Protein AF-A0A961LDQ3-F1 (afdb_monomer)

pLDDT: mean 96.05, std 4.5, range [71.25, 98.94]

Secondary structure (DSSP, 8-state):
-------EEEE-SSSEEEE--GGGGG-HHHHHHHHHTT-SEEE--B--BHHHHHHHHHHHHHHHHHHHT-EEEE-B--SB-TTSPBB----EEE-TTS-EEEE-TTSS--------HHHHHHHHHHS-GGG-----------

Radius of gyration: 16.04 Å; Cα contacts (8 Å, |Δi|>4): 271; chains: 1; bounding box: 53×34×38 Å

Foldseek 3Di:
DDDDDDWDWDADPQFIETEDEAVCLVPLVSLLVVLLVPHQEYEYEHQAFQVCCVPPVLPSQLVSLALSLHKYFYAYDAQADPVRTGGFGFGFIAGSNSDTQDTPGRDDDDDDDDDDSVSSVVSCVVPVNSVPDDDDDDDDDD

Nearest PDB structures (foldseek):
  2w1v-assembly1_B  TM=9.441E-01  e=1.021E-13  Mus musculus
  1f89-assembly1_B  TM=9.448E-01  e=3.756E-13  Saccharomyces cerevisiae
  4hgd-assembly2_C  TM=9.406E-01  e=1.793E-12  Saccharomyces cerevisiae S288C
  1ems-assembly1_A  TM=9.203E-01  e=1.382E-12  Caenorhabditis elegans
  2vhi-assembly1_A  TM=8.777E-01  e=3.352E-08  Drosophila melanogaster

Mean predicted aligned error: 3.35 Å

Solvent-accessible surface area (backbone atoms only — not comparable to full-atom values): 8099 Å² total; per-residue (Å²): 141,81,84,84,92,74,86,48,72,44,82,53,97,89,50,31,34,22,58,49,54,43,74,49,68,77,44,64,68,59,55,47,52,36,31,70,74,58,26,46,33,35,40,37,47,29,74,44,43,32,80,60,27,80,75,37,45,70,59,47,52,26,47,58,6,42,75,44,21,11,32,28,44,26,52,34,40,50,50,70,44,100,82,71,48,46,29,34,19,43,22,35,33,27,36,25,85,38,49,75,70,35,72,44,43,64,52,92,83,86,77,74,75,90,85,62,68,65,53,27,56,51,42,35,67,76,53,49,56,82,79,64,74,73,94,81,83,90,75,83,80,131

Structure (mmCIF, N/CA/C/O backbone):
data_AF-A0A961LDQ3-F1
#
_entry.id   AF-A0A961LDQ3-F1
#
loop_
_atom_site.group_PDB
_atom_site.id
_atom_site.type_symbol
_atom_site.label_atom_id
_atom_site.label_alt_id
_atom_site.label_comp_id
_atom_site.label_asym_id
_atom_site.label_entity_id
_atom_site.label_seq_id
_atom_site.pdbx_PDB_ins_code
_atom_site.Cartn_x
_atom_site.Cartn_y
_atom_site.Cartn_z
_atom_site.occupancy
_atom_site.B_iso_or_equiv
_atom_site.auth_seq_id
_atom_site.auth_comp_id
_atom_site.auth_asym_id
_atom_site.auth_atom_id
_atom_site.pdbx_PDB_model_num
ATOM 1 N N . ILE A 1 1 ? 3.114 -23.581 -9.839 1.00 75.56 1 ILE A N 1
ATOM 2 C CA . ILE A 1 1 ? 2.828 -22.326 -9.099 1.00 75.56 1 ILE A CA 1
ATOM 3 C C . ILE A 1 1 ? 1.440 -22.483 -8.487 1.00 75.56 1 ILE A C 1
ATOM 5 O O . ILE A 1 1 ? 0.564 -22.948 -9.206 1.00 75.56 1 ILE A O 1
ATOM 9 N N . ALA A 1 2 ? 1.258 -22.183 -7.198 1.00 93.50 2 ALA A N 1
ATOM 10 C CA . ALA A 1 2 ? -0.021 -22.302 -6.487 1.00 93.50 2 ALA A CA 1
ATOM 11 C C . ALA A 1 2 ? -0.239 -21.077 -5.574 1.00 93.50 2 ALA A C 1
ATOM 13 O O . ALA A 1 2 ? 0.757 -20.533 -5.089 1.00 93.50 2 ALA A O 1
ATOM 14 N N . PRO A 1 3 ? -1.490 -20.623 -5.361 1.00 95.25 3 PRO A N 1
ATOM 15 C CA . PRO A 1 3 ? -1.788 -19.524 -4.446 1.00 95.25 3 PRO A CA 1
ATOM 16 C C . PRO A 1 3 ? -1.662 -19.961 -2.979 1.00 95.25 3 PRO A C 1
ATOM 18 O O . PRO A 1 3 ? -1.783 -21.145 -2.662 1.00 95.25 3 PRO A O 1
ATOM 21 N N . GLY A 1 4 ? -1.452 -18.991 -2.087 1.00 95.62 4 GLY A N 1
ATOM 22 C CA . GLY A 1 4 ? -1.635 -19.188 -0.648 1.00 95.62 4 GLY A CA 1
ATOM 23 C C . GLY A 1 4 ? -3.115 -19.145 -0.248 1.00 95.62 4 GLY A C 1
ATOM 24 O O . GLY A 1 4 ? -3.966 -18.724 -1.029 1.00 95.62 4 GLY A O 1
ATOM 25 N N . ASP A 1 5 ? -3.414 -19.559 0.982 1.00 96.25 5 ASP A N 1
ATOM 26 C CA . ASP A 1 5 ? -4.773 -19.635 1.539 1.00 96.25 5 ASP A CA 1
ATOM 27 C C . ASP A 1 5 ? -4.960 -18.810 2.827 1.00 96.25 5 ASP A C 1
ATOM 29 O O . ASP A 1 5 ? -6.037 -18.818 3.425 1.00 96.25 5 ASP A O 1
ATOM 33 N N . LYS A 1 6 ? -3.920 -18.092 3.272 1.00 97.12 6 LYS A N 1
ATOM 34 C CA . LYS A 1 6 ? -3.902 -17.359 4.545 1.00 97.12 6 LYS A CA 1
ATOM 35 C C . LYS A 1 6 ? -3.304 -15.969 4.383 1.00 97.12 6 LYS A C 1
ATOM 37 O O . LYS A 1 6 ? -2.187 -15.821 3.895 1.00 97.12 6 LYS A O 1
ATOM 42 N N . ALA A 1 7 ? -4.029 -14.969 4.876 1.00 97.69 7 ALA A N 1
ATOM 43 C CA . ALA A 1 7 ? -3.474 -13.647 5.134 1.00 97.69 7 ALA A CA 1
ATOM 44 C C . ALA A 1 7 ? -2.647 -13.678 6.428 1.00 97.69 7 ALA A C 1
ATOM 46 O O . ALA A 1 7 ? -3.029 -14.342 7.395 1.00 97.69 7 ALA A O 1
ATOM 47 N N . VAL A 1 8 ? -1.530 -12.950 6.453 1.00 98.00 8 VAL A N 1
ATOM 48 C CA . VAL A 1 8 ? -0.612 -12.914 7.598 1.00 98.00 8 VAL A CA 1
ATOM 49 C C . VAL A 1 8 ? -0.475 -11.481 8.093 1.00 98.00 8 VAL A C 1
ATOM 51 O O . VAL A 1 8 ? -0.203 -10.571 7.311 1.00 98.00 8 VAL A O 1
ATOM 54 N N . ILE A 1 9 ? -0.633 -11.300 9.404 1.00 98.38 9 ILE A N 1
ATOM 55 C CA . ILE A 1 9 ? -0.225 -10.090 10.116 1.00 98.38 9 ILE A CA 1
ATOM 56 C C . ILE A 1 9 ? 0.934 -10.487 11.018 1.00 98.38 9 ILE A C 1
ATOM 58 O O . ILE A 1 9 ? 0.810 -11.423 11.808 1.00 98.38 9 ILE A O 1
ATOM 62 N N . SER A 1 10 ? 2.057 -9.792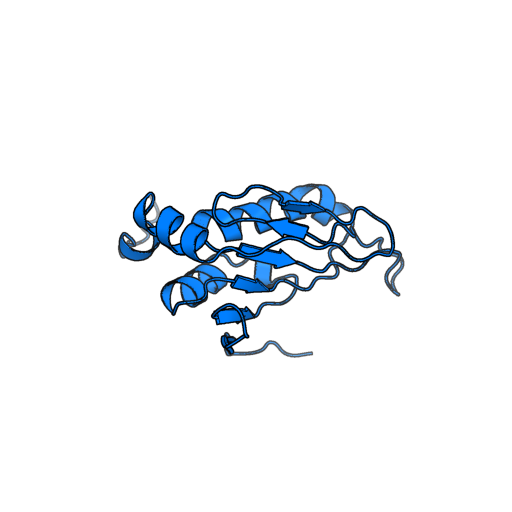 10.885 1.00 97.62 10 SER A N 1
ATOM 63 C CA . SER A 1 10 ? 3.235 -10.006 11.721 1.00 97.62 10 SER A CA 1
ATOM 64 C C . SER A 1 10 ? 3.411 -8.834 12.685 1.00 97.62 10 SER A C 1
ATOM 66 O O . SER A 1 10 ? 3.177 -7.691 12.286 1.00 97.62 10 SER A O 1
ATOM 68 N N . PRO A 1 11 ? 3.858 -9.065 13.931 1.00 95.38 11 PRO A N 1
ATOM 69 C CA . PRO A 1 11 ? 4.392 -7.982 14.745 1.00 95.38 11 PRO A CA 1
ATOM 70 C C . PRO A 1 11 ? 5.670 -7.425 14.099 1.00 95.38 11 PRO A C 1
ATOM 72 O O . PRO A 1 11 ? 6.450 -8.175 13.503 1.00 95.38 11 PRO A O 1
ATOM 75 N N . CYS A 1 12 ? 5.890 -6.122 14.236 1.00 88.31 12 CYS A N 1
ATOM 76 C CA . CYS A 1 12 ? 7.160 -5.450 13.981 1.00 88.31 12 CYS A CA 1
ATOM 77 C C . CYS A 1 12 ? 7.461 -4.473 15.130 1.00 88.31 12 CYS A C 1
ATOM 79 O O . CYS A 1 12 ? 6.654 -4.325 16.047 1.00 88.31 12 CYS A O 1
ATOM 81 N N . VAL A 1 13 ? 8.644 -3.852 15.123 1.00 81.19 13 VAL A N 1
ATOM 82 C CA . VAL A 1 13 ? 9.098 -2.977 16.222 1.00 81.19 13 VAL A CA 1
ATOM 83 C C . VAL A 1 13 ? 8.136 -1.806 16.428 1.00 81.19 13 VAL A C 1
ATOM 85 O O . VAL A 1 13 ? 7.873 -1.400 17.556 1.00 81.19 13 VAL A O 1
ATOM 88 N N . GLU A 1 14 ? 7.591 -1.296 15.333 1.00 79.50 14 GLU A N 1
ATOM 89 C CA . GLU A 1 14 ? 6.767 -0.102 15.295 1.00 79.50 14 GLU A CA 1
ATOM 90 C C . GLU A 1 14 ? 5.295 -0.413 15.565 1.00 79.50 14 GLU A C 1
ATOM 92 O O . GLU A 1 14 ? 4.636 0.422 16.164 1.00 79.50 14 GLU A O 1
ATOM 97 N N . GLY A 1 15 ? 4.784 -1.587 15.168 1.00 89.62 15 GLY A N 1
ATOM 98 C CA . GLY A 1 15 ? 3.363 -1.946 15.238 1.00 89.62 15 GLY A CA 1
ATOM 99 C C . GLY A 1 15 ? 3.056 -3.328 14.661 1.00 89.62 15 GLY A C 1
ATOM 100 O O . GLY A 1 15 ? 3.813 -4.281 14.836 1.00 89.62 15 GLY A O 1
ATOM 101 N N . SER A 1 16 ? 1.931 -3.458 13.957 1.00 96.81 16 SER A N 1
ATOM 102 C CA . SER A 1 16 ? 1.571 -4.694 13.248 1.00 96.81 16 SER A CA 1
ATOM 103 C C . SER A 1 16 ? 1.462 -4.480 11.738 1.00 96.81 16 SER A C 1
ATOM 105 O O . SER A 1 16 ? 0.822 -3.531 11.272 1.00 96.81 16 SER A O 1
ATOM 107 N N . ILE A 1 17 ? 2.093 -5.373 10.969 1.00 98.19 17 ILE A N 1
ATOM 108 C CA . ILE A 1 17 ? 2.191 -5.283 9.511 1.00 98.19 17 ILE A CA 1
ATOM 109 C C . ILE A 1 17 ? 1.417 -6.405 8.823 1.00 98.19 17 ILE A C 1
ATOM 111 O O . ILE A 1 17 ? 1.676 -7.589 9.036 1.00 98.19 17 ILE A O 1
ATOM 115 N N . GLY A 1 18 ? 0.453 -6.021 7.988 1.00 98.50 18 GLY A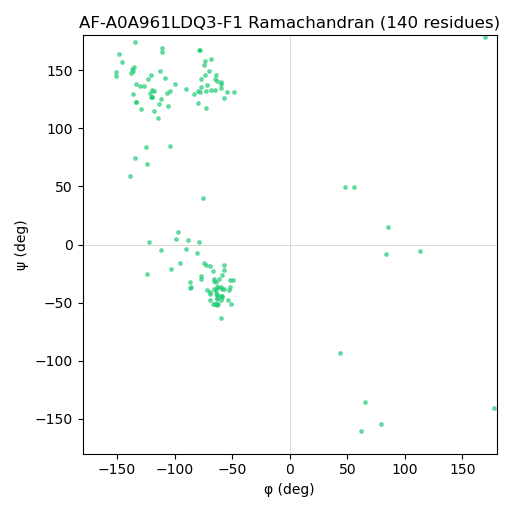 N 1
ATOM 116 C CA . GLY A 1 18 ? -0.254 -6.925 7.088 1.00 98.50 18 GLY A CA 1
ATOM 117 C C . GLY A 1 18 ? 0.579 -7.207 5.840 1.00 98.50 18 GLY A C 1
ATOM 118 O O . GLY A 1 18 ? 1.111 -6.279 5.229 1.00 98.50 18 GLY A O 1
ATOM 119 N N . LEU A 1 19 ? 0.699 -8.478 5.463 1.00 98.44 19 LEU A N 1
ATOM 120 C CA . LEU A 1 19 ? 1.542 -8.919 4.354 1.00 98.44 19 LEU A CA 1
ATOM 121 C C . LEU A 1 19 ? 0.701 -9.246 3.118 1.00 98.44 19 LEU A C 1
ATOM 123 O O . LEU A 1 19 ? -0.281 -9.981 3.194 1.00 98.44 19 LEU A O 1
ATOM 127 N N . SER A 1 20 ? 1.121 -8.724 1.970 1.00 98.50 20 SER A N 1
ATOM 128 C CA . SER A 1 20 ? 0.538 -9.017 0.659 1.00 98.50 20 SER A CA 1
ATOM 129 C C . SER A 1 20 ? 1.614 -8.938 -0.420 1.00 98.50 20 SER A C 1
ATOM 131 O O . SER A 1 20 ? 2.691 -8.397 -0.169 1.00 98.50 20 SER A O 1
ATOM 133 N N . ILE A 1 21 ? 1.362 -9.478 -1.611 1.00 98.19 21 ILE A N 1
ATOM 134 C CA . ILE A 1 21 ? 2.350 -9.502 -2.695 1.00 98.19 21 ILE A CA 1
ATOM 135 C C . ILE A 1 21 ? 1.708 -9.053 -4.007 1.00 98.19 21 ILE A C 1
ATOM 137 O O . ILE A 1 21 ? 0.777 -9.675 -4.514 1.00 98.19 21 ILE A O 1
ATOM 141 N N . CYS A 1 22 ? 2.278 -8.007 -4.607 1.00 97.19 22 CYS A N 1
ATOM 142 C CA . CYS A 1 22 ? 2.034 -7.545 -5.972 1.00 97.19 22 CYS A CA 1
ATOM 143 C C . CYS A 1 22 ? 0.550 -7.512 -6.391 1.00 97.19 22 CYS A C 1
ATOM 145 O O . CYS A 1 22 ? -0.139 -6.519 -6.175 1.00 97.19 22 CYS A O 1
ATOM 147 N N . TYR A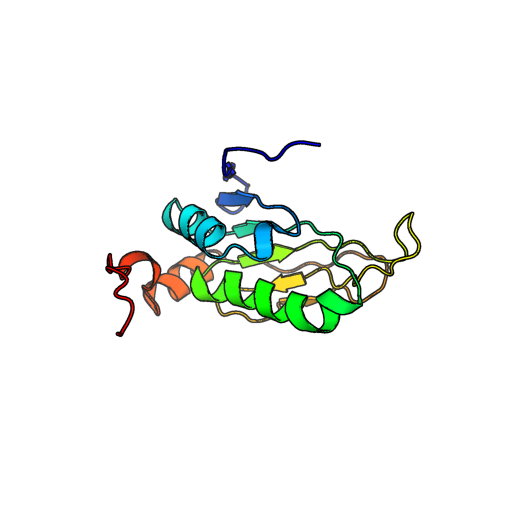 1 23 ? 0.050 -8.584 -7.017 1.00 97.50 23 TYR A N 1
ATOM 148 C CA . TYR A 1 23 ? -1.302 -8.658 -7.572 1.00 97.50 23 TYR A CA 1
ATOM 149 C C . TYR A 1 23 ? -2.399 -8.617 -6.500 1.00 97.50 23 TYR A C 1
ATOM 151 O O . TYR A 1 23 ? -3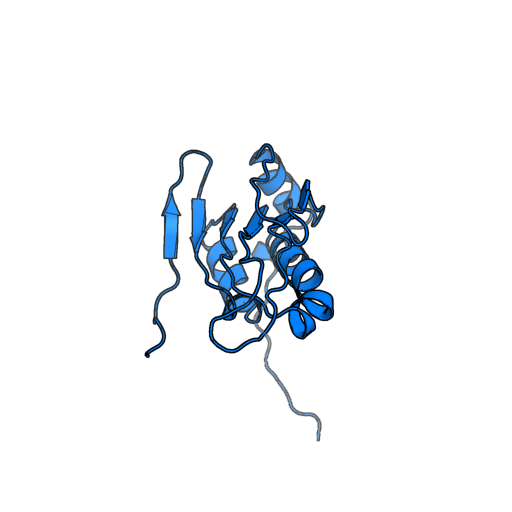.507 -8.159 -6.791 1.00 97.50 23 TYR A O 1
ATOM 159 N N . ASP A 1 24 ? -2.065 -8.986 -5.259 1.00 98.44 24 ASP A N 1
ATOM 160 C CA . ASP A 1 24 ? -2.930 -8.835 -4.087 1.00 98.44 24 ASP A CA 1
ATOM 161 C C . ASP A 1 24 ? -3.473 -7.409 -3.939 1.00 98.44 24 ASP A C 1
ATOM 163 O O . ASP A 1 24 ? -4.618 -7.224 -3.528 1.00 98.44 24 ASP A O 1
ATOM 167 N N . LEU A 1 25 ? -2.709 -6.402 -4.388 1.00 98.38 25 LEU A N 1
ATOM 168 C CA . LEU A 1 25 ? -3.092 -4.989 -4.404 1.00 98.38 25 LEU A CA 1
ATOM 169 C C . LEU A 1 25 ? -4.472 -4.746 -5.016 1.00 98.38 25 LEU A C 1
ATOM 171 O O . LEU A 1 25 ? -5.177 -3.814 -4.631 1.00 98.38 25 LEU A O 1
ATOM 175 N N . ARG A 1 26 ? -4.900 -5.581 -5.963 1.00 98.44 26 ARG A N 1
ATOM 176 C CA . ARG A 1 26 ? -6.195 -5.433 -6.637 1.00 98.44 26 ARG A CA 1
ATOM 177 C C . ARG A 1 26 ? -7.383 -5.844 -5.764 1.00 98.44 26 ARG A C 1
ATOM 179 O O . ARG A 1 26 ? -8.506 -5.445 -6.058 1.00 98.44 26 ARG A O 1
ATOM 186 N N . PHE A 1 27 ? -7.155 -6.565 -4.671 1.00 98.50 27 PHE A N 1
ATOM 187 C CA . PHE A 1 27 ? -8.192 -7.141 -3.822 1.00 98.50 27 PHE A CA 1
ATOM 188 C C . PHE A 1 27 ? -8.349 -6.342 -2.522 1.00 98.50 27 PHE A C 1
ATOM 190 O O . PHE A 1 27 ? -7.806 -6.692 -1.480 1.00 98.50 27 PHE A O 1
ATOM 197 N N . ALA A 1 28 ? -9.139 -5.264 -2.567 1.00 98.44 28 ALA A N 1
ATOM 198 C CA . ALA A 1 28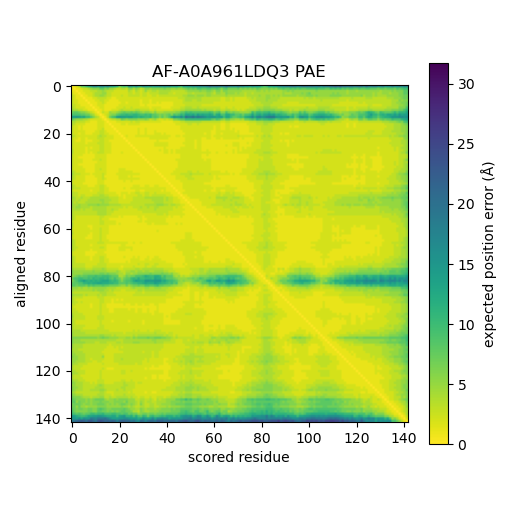 ? -9.366 -4.370 -1.420 1.00 98.44 28 ALA A CA 1
ATOM 199 C C . ALA A 1 28 ? -9.795 -5.105 -0.132 1.00 98.44 28 ALA A C 1
ATOM 201 O O . ALA A 1 28 ? -9.362 -4.763 0.967 1.00 98.44 28 ALA A O 1
ATOM 202 N N . HIS A 1 29 ? -10.607 -6.160 -0.267 1.00 97.88 29 HIS A N 1
ATOM 203 C CA . HIS A 1 29 ? -11.119 -6.930 0.868 1.00 97.88 29 HIS A CA 1
ATOM 204 C C . HIS A 1 29 ? -10.012 -7.593 1.705 1.00 97.88 29 HIS A C 1
ATOM 206 O O . HIS A 1 29 ? -10.187 -7.740 2.913 1.00 97.88 29 HIS A O 1
ATOM 212 N N . LEU A 1 30 ? -8.871 -7.944 1.098 1.00 98.56 30 LEU A N 1
ATOM 213 C CA . LEU A 1 30 ? -7.718 -8.507 1.803 1.00 98.56 30 LEU A CA 1
ATOM 214 C C . LEU A 1 30 ? -7.127 -7.485 2.784 1.00 98.56 30 LEU A C 1
ATOM 216 O O . LEU A 1 30 ? -6.985 -7.766 3.974 1.00 98.56 30 LEU A O 1
ATOM 220 N N . TYR A 1 31 ? -6.853 -6.269 2.308 1.00 98.69 31 TYR A N 1
ATOM 221 C CA . TYR A 1 31 ? -6.339 -5.175 3.141 1.00 98.69 31 TYR A CA 1
ATOM 222 C C . TYR A 1 31 ? -7.343 -4.759 4.208 1.00 98.69 31 TYR A C 1
ATOM 224 O O . TYR A 1 31 ? -6.966 -4.553 5.360 1.00 98.69 31 TYR A O 1
ATOM 232 N N . ARG A 1 32 ? -8.631 -4.727 3.848 1.00 98.12 32 ARG A N 1
ATOM 233 C CA . ARG A 1 32 ? -9.719 -4.449 4.786 1.00 98.12 32 ARG A CA 1
ATOM 234 C C . ARG A 1 32 ? -9.763 -5.457 5.928 1.00 98.12 32 ARG A C 1
ATOM 236 O O . ARG A 1 32 ? -9.910 -5.057 7.082 1.00 98.12 32 ARG A O 1
ATOM 243 N N . ALA A 1 33 ? -9.621 -6.746 5.623 1.00 98.31 33 ALA A N 1
ATOM 244 C CA . ALA A 1 33 ? -9.581 -7.799 6.631 1.00 98.31 33 ALA A CA 1
ATOM 245 C C . ALA A 1 33 ? -8.372 -7.636 7.562 1.00 98.31 33 ALA A C 1
ATOM 247 O O . ALA A 1 33 ? -8.539 -7.671 8.781 1.00 98.31 33 ALA A O 1
ATOM 248 N N . MET A 1 34 ? -7.181 -7.377 7.009 1.00 98.62 34 MET A N 1
ATOM 249 C CA . MET A 1 34 ? -5.974 -7.169 7.815 1.00 98.62 34 MET A CA 1
ATOM 250 C C . MET A 1 34 ? -6.080 -5.931 8.715 1.00 98.62 34 MET A C 1
ATOM 252 O O . MET A 1 34 ? -5.762 -5.998 9.900 1.00 98.62 34 MET A O 1
ATOM 256 N N . ALA A 1 35 ? -6.591 -4.816 8.188 1.00 98.31 35 ALA A N 1
ATOM 257 C CA . ALA A 1 35 ? -6.765 -3.579 8.943 1.00 98.31 35 ALA A CA 1
ATOM 258 C C . ALA A 1 35 ? -7.777 -3.728 10.089 1.00 98.31 35 ALA A C 1
ATOM 260 O O . ALA A 1 35 ? -7.521 -3.269 11.201 1.00 98.31 35 ALA A O 1
ATOM 261 N N . LYS A 1 36 ? -8.901 -4.421 9.852 1.00 97.81 36 LYS A N 1
ATOM 262 C CA . LYS A 1 36 ? -9.872 -4.757 10.909 1.00 97.81 36 LYS A CA 1
ATOM 263 C C . LYS A 1 36 ? -9.297 -5.685 11.975 1.00 97.81 36 LYS A C 1
ATOM 265 O O . LYS A 1 36 ? -9.685 -5.579 13.133 1.00 97.81 36 LYS A O 1
ATOM 270 N N . ALA A 1 37 ? -8.383 -6.572 11.591 1.00 97.50 37 ALA A N 1
ATOM 271 C CA . ALA A 1 37 ? -7.659 -7.441 12.513 1.00 97.50 37 ALA A CA 1
ATOM 272 C C . ALA A 1 37 ? -6.502 -6.729 13.242 1.00 97.50 37 ALA A C 1
ATOM 274 O O . ALA A 1 37 ? -5.817 -7.354 14.046 1.00 97.50 37 ALA A O 1
ATOM 275 N N . GLY A 1 38 ? -6.310 -5.428 13.003 1.00 96.25 38 GLY A N 1
ATOM 276 C CA . GLY A 1 38 ? -5.402 -4.583 13.770 1.00 96.25 38 GLY A CA 1
ATOM 277 C C . GLY A 1 38 ? -4.188 -4.077 13.003 1.00 96.25 38 GLY A C 1
ATOM 278 O O . GLY A 1 38 ? -3.497 -3.232 13.553 1.00 96.25 38 GLY A O 1
ATOM 279 N N . ALA A 1 39 ? -3.951 -4.503 11.755 1.00 98.25 39 ALA A N 1
ATOM 280 C CA . ALA A 1 39 ? -2.790 -4.050 10.984 1.00 98.25 39 ALA A CA 1
ATOM 281 C C . ALA A 1 39 ? -2.771 -2.519 10.850 1.00 98.25 39 ALA A C 1
ATOM 283 O O . ALA A 1 39 ? -3.745 -1.914 10.395 1.00 98.25 39 ALA A O 1
ATOM 284 N N . GLU A 1 40 ? -1.663 -1.895 11.239 1.00 98.12 40 GLU A N 1
ATOM 285 C CA . GLU A 1 40 ? -1.430 -0.441 11.164 1.00 98.12 40 GLU A CA 1
ATOM 286 C C . GLU A 1 40 ? -0.516 -0.082 9.983 1.00 98.12 40 GLU A C 1
ATOM 288 O O . GLU A 1 40 ? -0.542 1.043 9.477 1.00 98.12 40 GLU A O 1
ATOM 293 N N . LEU A 1 41 ? 0.242 -1.075 9.516 1.00 98.50 41 LEU A N 1
ATOM 294 C CA . LEU A 1 41 ? 1.136 -1.037 8.368 1.00 98.50 41 LEU A CA 1
ATOM 295 C C . LEU A 1 41 ? 0.688 -2.099 7.352 1.00 98.50 41 LEU A C 1
ATOM 297 O O . LEU A 1 41 ? 0.239 -3.185 7.729 1.00 98.50 41 LEU A O 1
ATOM 301 N N . LEU A 1 42 ? 0.845 -1.821 6.061 1.00 98.62 42 LEU A N 1
ATOM 302 C CA . LEU A 1 42 ? 0.510 -2.738 4.970 1.00 98.62 42 LEU A CA 1
ATOM 303 C C . LEU A 1 42 ? 1.698 -2.859 4.008 1.00 98.62 42 LEU A C 1
ATOM 305 O O . LEU A 1 42 ? 2.080 -1.886 3.358 1.00 98.62 42 LEU A O 1
ATOM 309 N N . ALA A 1 43 ? 2.269 -4.057 3.892 1.00 98.31 43 ALA A N 1
ATOM 310 C CA . ALA A 1 43 ? 3.357 -4.349 2.966 1.00 98.31 43 ALA A CA 1
ATOM 311 C C . ALA A 1 43 ? 2.823 -4.816 1.608 1.00 98.31 43 ALA A C 1
ATOM 313 O O . ALA A 1 43 ? 1.957 -5.690 1.539 1.00 98.31 43 ALA A O 1
ATOM 314 N N . THR A 1 44 ? 3.378 -4.262 0.530 1.00 98.19 44 THR A N 1
ATOM 315 C CA . THR A 1 44 ? 3.022 -4.581 -0.868 1.00 98.19 44 THR A CA 1
ATOM 316 C C . THR A 1 44 ? 4.257 -4.682 -1.777 1.00 98.19 44 THR A C 1
ATOM 318 O O . THR A 1 44 ? 4.366 -3.937 -2.750 1.00 98.19 44 THR A O 1
ATOM 321 N N . PRO A 1 45 ? 5.222 -5.581 -1.494 1.00 98.31 45 PRO A N 1
ATOM 322 C CA . PRO A 1 45 ? 6.307 -5.872 -2.426 1.00 98.31 45 PRO A CA 1
ATOM 323 C C . PRO A 1 45 ? 5.773 -6.277 -3.802 1.00 98.31 45 PRO A C 1
ATOM 325 O O . PRO A 1 45 ? 4.888 -7.133 -3.908 1.00 98.31 45 PRO A O 1
ATOM 328 N N . ALA A 1 46 ? 6.312 -5.672 -4.859 1.00 97.38 46 ALA A N 1
ATOM 329 C CA . ALA A 1 46 ? 5.794 -5.855 -6.206 1.00 97.38 46 ALA A CA 1
ATOM 330 C C . ALA A 1 46 ? 6.861 -5.837 -7.307 1.00 97.38 46 ALA A C 1
ATOM 332 O O . ALA A 1 46 ? 7.925 -5.241 -7.186 1.00 97.38 46 ALA A O 1
ATOM 333 N N . ALA A 1 47 ? 6.510 -6.453 -8.433 1.00 95.50 47 ALA A N 1
ATOM 334 C CA . ALA A 1 47 ? 7.171 -6.272 -9.721 1.00 95.50 47 ALA A CA 1
ATOM 335 C C . ALA A 1 47 ? 6.103 -5.843 -10.736 1.00 95.50 47 ALA A C 1
ATOM 337 O O . ALA A 1 47 ? 5.657 -6.623 -11.579 1.00 95.50 47 ALA A O 1
ATOM 338 N N . PHE A 1 48 ? 5.588 -4.621 -10.568 1.00 94.25 48 PHE A N 1
ATOM 339 C CA . PHE A 1 48 ? 4.528 -4.086 -11.423 1.00 94.25 48 PHE A CA 1
ATOM 340 C C . PHE A 1 48 ? 5.080 -3.753 -12.809 1.00 94.25 48 PHE A C 1
ATOM 342 O O . PHE A 1 48 ? 6.152 -3.169 -12.925 1.00 94.25 48 PHE A O 1
ATOM 349 N N . THR A 1 49 ? 4.344 -4.086 -13.872 1.00 95.12 49 THR A N 1
ATOM 350 C CA . THR A 1 49 ? 4.746 -3.691 -15.234 1.00 95.12 49 THR A CA 1
ATOM 351 C C . THR A 1 49 ? 4.513 -2.198 -15.449 1.00 95.12 49 THR A C 1
ATOM 353 O O . THR A 1 49 ? 3.518 -1.670 -14.944 1.00 95.12 49 THR A O 1
ATOM 356 N N . LYS A 1 50 ? 5.375 -1.539 -16.235 1.00 94.06 50 LYS A N 1
ATOM 357 C CA . LYS A 1 50 ? 5.322 -0.094 -16.511 1.00 94.06 50 LYS A CA 1
ATOM 358 C C . LYS A 1 50 ? 3.936 0.367 -16.972 1.00 94.06 50 LYS A C 1
ATOM 360 O O . LYS A 1 50 ? 3.334 1.205 -16.314 1.00 94.06 50 LYS A O 1
ATOM 365 N N . MET A 1 51 ? 3.368 -0.298 -17.983 1.00 94.19 51 MET A N 1
ATOM 366 C CA . MET A 1 51 ? 2.026 0.000 -18.510 1.00 94.19 51 MET A CA 1
ATOM 367 C C . MET A 1 51 ? 0.941 0.003 -17.422 1.00 94.19 51 MET A C 1
ATOM 369 O O . MET A 1 51 ? 0.119 0.911 -17.348 1.00 94.19 51 MET A O 1
ATOM 373 N N . THR A 1 52 ? 0.905 -1.020 -16.561 1.00 94.25 52 THR A N 1
ATOM 374 C CA . THR A 1 52 ? -0.094 -1.065 -15.481 1.00 94.25 52 THR A CA 1
ATOM 375 C C . THR A 1 52 ? 0.247 -0.149 -14.315 1.00 94.25 52 THR A C 1
ATOM 377 O O . THR A 1 52 ? -0.659 0.252 -13.587 1.00 94.25 52 THR A O 1
ATOM 380 N N . GLY A 1 53 ? 1.533 0.120 -14.103 1.00 95.62 53 GLY A N 1
ATOM 381 C CA . GLY A 1 53 ? 2.031 0.942 -13.015 1.00 95.62 53 GLY A CA 1
ATOM 382 C C . GLY A 1 53 ? 1.666 2.403 -13.204 1.00 95.62 53 GLY A C 1
ATOM 383 O O . GLY A 1 53 ? 1.053 2.973 -12.305 1.00 95.62 53 GLY A O 1
ATOM 384 N N . GLU A 1 54 ? 1.898 2.937 -14.406 1.00 97.06 54 GLU A N 1
ATOM 385 C CA . GLU A 1 54 ? 1.550 4.313 -14.792 1.00 97.06 54 GLU A CA 1
ATOM 386 C C . GLU A 1 54 ? 0.077 4.637 -14.506 1.00 97.06 54 GLU A C 1
ATOM 388 O O . GLU A 1 54 ? -0.247 5.723 -14.034 1.00 97.06 54 GLU A O 1
ATOM 393 N N . ALA A 1 55 ? -0.819 3.674 -14.742 1.00 97.56 55 ALA A N 1
ATOM 394 C CA . ALA A 1 55 ? -2.251 3.856 -14.532 1.00 97.56 55 ALA A CA 1
ATOM 395 C C . ALA A 1 55 ? -2.717 3.575 -13.093 1.00 97.56 55 ALA A C 1
ATOM 397 O O . ALA A 1 55 ? -3.657 4.210 -12.615 1.00 97.56 55 ALA A O 1
ATOM 398 N N . HIS A 1 56 ? -2.133 2.585 -12.410 1.00 98.56 56 HIS A N 1
ATOM 399 C CA . HIS A 1 56 ? -2.761 2.008 -11.216 1.00 98.56 56 HIS A CA 1
ATOM 400 C C . HIS A 1 56 ? -1.916 2.036 -9.952 1.00 98.56 56 HIS A C 1
ATOM 402 O O . HIS A 1 56 ? -2.505 1.985 -8.876 1.00 98.56 56 HIS A O 1
ATOM 408 N N . TRP A 1 57 ? -0.585 2.065 -10.040 1.00 98.50 57 TRP A N 1
ATOM 409 C CA . TRP A 1 57 ? 0.270 1.807 -8.879 1.00 98.50 57 TRP A CA 1
ATOM 410 C C . TRP A 1 57 ? 0.011 2.817 -7.759 1.00 98.50 57 TRP A C 1
ATOM 412 O O . TRP A 1 57 ? -0.548 2.457 -6.725 1.00 98.50 57 TRP A O 1
ATOM 422 N N . HIS A 1 58 ? 0.277 4.102 -7.992 1.00 98.75 58 HIS A N 1
ATOM 423 C CA . HIS A 1 58 ? 0.038 5.144 -6.989 1.00 98.75 58 HIS A CA 1
ATOM 424 C C . HIS A 1 58 ? -1.422 5.217 -6.547 1.00 98.75 58 HIS A C 1
ATOM 426 O O . HIS A 1 58 ? -1.694 5.423 -5.367 1.00 98.75 58 HIS A O 1
ATOM 432 N N . VAL A 1 59 ? -2.367 5.034 -7.473 1.00 98.75 59 VAL A N 1
ATOM 433 C CA . VAL A 1 59 ? -3.805 5.104 -7.175 1.00 98.75 59 VAL A CA 1
ATOM 434 C C . VAL A 1 59 ? -4.211 4.006 -6.199 1.00 98.75 59 VAL A C 1
ATOM 436 O O . VAL A 1 59 ? -4.810 4.299 -5.166 1.00 98.75 59 VAL A O 1
ATOM 439 N N . LEU A 1 60 ? -3.870 2.751 -6.494 1.00 98.81 60 LEU A N 1
ATOM 440 C CA . LEU A 1 60 ? -4.257 1.616 -5.664 1.00 98.81 60 LEU A CA 1
ATOM 441 C C . LEU A 1 60 ? -3.526 1.634 -4.323 1.00 98.81 60 LEU A C 1
ATOM 443 O O . LEU A 1 60 ? -4.169 1.429 -3.299 1.00 98.81 60 LEU A O 1
ATOM 447 N N . GLN A 1 61 ? -2.227 1.940 -4.304 1.00 98.81 61 GLN A N 1
ATOM 448 C CA . GLN A 1 61 ? -1.454 2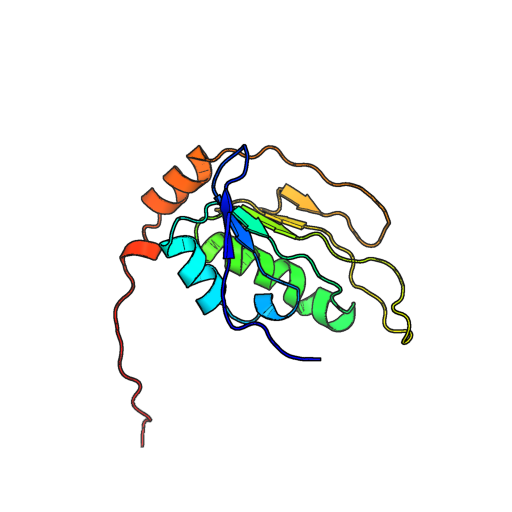.036 -3.062 1.00 98.81 61 GLN A CA 1
ATOM 449 C C . GLN A 1 61 ? -2.043 3.091 -2.119 1.00 98.81 61 GLN A C 1
ATOM 451 O O . GLN A 1 61 ? -2.272 2.825 -0.939 1.00 98.81 61 GLN A O 1
ATOM 456 N N . ARG A 1 62 ? -2.387 4.270 -2.652 1.00 98.88 62 ARG A N 1
ATOM 457 C CA . ARG A 1 62 ? -3.067 5.316 -1.880 1.00 98.88 62 ARG A CA 1
ATOM 458 C C . ARG A 1 62 ? -4.469 4.898 -1.461 1.00 98.88 62 ARG A C 1
ATOM 460 O O . ARG A 1 62 ? -4.852 5.173 -0.330 1.00 98.88 62 ARG A O 1
ATOM 467 N N . ALA A 1 63 ? -5.213 4.196 -2.315 1.00 98.88 63 ALA A N 1
ATOM 468 C CA . ALA A 1 63 ? -6.524 3.668 -1.950 1.00 98.88 63 ALA A CA 1
ATOM 469 C C . ALA A 1 63 ? -6.431 2.713 -0.749 1.00 98.88 63 ALA A C 1
ATOM 471 O O . ALA A 1 63 ? -7.208 2.865 0.191 1.00 98.88 63 ALA A O 1
ATOM 472 N N . ARG A 1 64 ? -5.447 1.797 -0.728 1.00 98.88 64 ARG A N 1
ATOM 473 C CA . ARG A 1 64 ? -5.216 0.887 0.410 1.00 98.88 64 ARG A CA 1
ATOM 474 C C . ARG A 1 64 ? -4.852 1.627 1.684 1.00 98.88 64 ARG A C 1
ATOM 476 O O . ARG A 1 64 ? -5.314 1.217 2.745 1.00 98.88 64 ARG A O 1
ATOM 483 N N . ALA A 1 65 ? -4.090 2.710 1.588 1.00 98.88 65 ALA A N 1
ATOM 484 C CA . ALA A 1 65 ? -3.779 3.532 2.748 1.00 98.88 65 ALA A CA 1
ATOM 485 C C . ALA A 1 65 ? -5.037 4.232 3.297 1.00 98.88 65 ALA A C 1
ATOM 487 O O . ALA A 1 65 ? -5.383 4.070 4.468 1.00 98.88 65 ALA A O 1
ATOM 488 N N . ILE A 1 66 ? -5.777 4.920 2.417 1.00 98.81 66 ILE A N 1
ATOM 489 C CA . ILE A 1 66 ? -6.954 5.735 2.756 1.00 98.81 66 ILE A CA 1
ATOM 490 C C . ILE A 1 66 ? -8.091 4.879 3.319 1.00 98.81 66 ILE A C 1
ATOM 492 O O . ILE A 1 66 ? -8.634 5.181 4.380 1.00 98.81 66 ILE A O 1
ATOM 496 N N . GLU A 1 67 ? -8.475 3.802 2.627 1.00 98.44 67 GLU A N 1
ATOM 497 C CA . GLU A 1 67 ? -9.660 3.016 3.001 1.00 98.44 67 GLU A CA 1
ATOM 498 C C . GLU A 1 67 ? -9.468 2.249 4.321 1.00 98.44 67 GLU A C 1
ATOM 500 O O . GLU A 1 67 ? -10.444 1.859 4.965 1.00 98.44 67 GLU A O 1
ATOM 505 N N . ASN A 1 68 ? -8.215 2.061 4.743 1.00 98.62 68 ASN A N 1
ATOM 506 C CA . ASN A 1 68 ? -7.844 1.308 5.939 1.00 98.62 68 ASN A CA 1
ATOM 507 C C . ASN A 1 68 ? -7.252 2.180 7.056 1.00 98.62 68 ASN A C 1
ATOM 509 O O . ASN A 1 68 ? -6.973 1.664 8.146 1.00 98.62 68 ASN A O 1
ATOM 513 N N . GLY A 1 69 ? -7.056 3.480 6.800 1.00 98.31 69 GLY A N 1
ATOM 514 C CA . GLY A 1 69 ? -6.367 4.399 7.704 1.00 98.31 69 GLY A CA 1
ATOM 515 C C . GLY A 1 69 ? -5.051 3.806 8.198 1.00 98.31 69 GLY A C 1
ATOM 516 O O . GLY A 1 69 ? -4.850 3.722 9.404 1.00 98.31 69 GLY A O 1
ATOM 517 N N . ALA A 1 70 ? -4.222 3.303 7.285 1.00 98.56 70 ALA A N 1
ATOM 518 C CA . ALA A 1 70 ? -2.990 2.572 7.579 1.00 98.56 70 ALA A CA 1
ATOM 519 C C . ALA A 1 70 ? -1.855 3.066 6.679 1.00 98.56 70 ALA A C 1
ATOM 521 O O . ALA A 1 70 ? -2.105 3.522 5.564 1.00 98.56 70 ALA A O 1
ATOM 522 N N . TYR A 1 71 ? -0.611 2.945 7.137 1.00 98.75 71 TYR A N 1
ATOM 523 C CA . TYR A 1 71 ? 0.530 3.183 6.255 1.00 98.75 71 TYR A CA 1
ATOM 524 C C . TYR A 1 71 ? 0.643 2.065 5.225 1.00 98.75 71 TYR A C 1
ATOM 526 O O . TYR A 1 71 ? 0.348 0.902 5.509 1.00 98.75 71 TYR A O 1
ATOM 534 N N . VAL A 1 72 ? 1.150 2.405 4.046 1.00 98.81 72 VAL A N 1
ATOM 535 C CA . VAL A 1 72 ? 1.481 1.441 2.999 1.00 98.81 72 VAL A CA 1
ATOM 536 C C . VAL A 1 72 ? 2.966 1.543 2.674 1.00 98.81 72 VAL A C 1
ATOM 538 O O . VAL A 1 72 ? 3.460 2.628 2.376 1.00 98.81 72 VAL A O 1
ATOM 541 N N . ILE A 1 73 ? 3.658 0.403 2.715 1.00 98.44 73 ILE A N 1
ATOM 542 C CA . ILE A 1 73 ? 5.083 0.253 2.399 1.00 98.44 73 ILE A CA 1
ATOM 543 C C . ILE A 1 73 ? 5.202 -0.685 1.200 1.00 98.44 73 ILE A C 1
ATOM 545 O O . ILE A 1 73 ? 4.852 -1.867 1.270 1.00 98.44 73 ILE A O 1
ATOM 549 N N . ALA A 1 74 ? 5.681 -0.154 0.082 1.00 98.62 74 ALA A N 1
ATOM 550 C CA . ALA A 1 74 ? 5.517 -0.789 -1.216 1.00 98.62 74 ALA A CA 1
ATOM 551 C C . ALA A 1 74 ? 6.813 -0.787 -2.020 1.00 98.62 74 ALA A C 1
ATOM 553 O O . ALA A 1 74 ? 6.960 0.007 -2.950 1.00 98.62 74 ALA A O 1
ATOM 554 N N . PRO A 1 75 ? 7.782 -1.642 -1.662 1.00 98.44 75 PRO A N 1
ATOM 555 C CA . PRO A 1 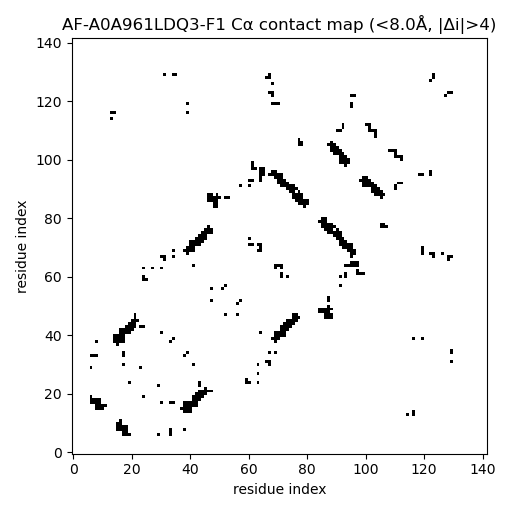75 ? 8.971 -1.796 -2.479 1.00 98.44 75 PRO A CA 1
ATOM 556 C C . PRO A 1 75 ? 8.574 -2.378 -3.839 1.00 98.44 75 PRO A C 1
ATOM 558 O O . PRO A 1 75 ? 7.817 -3.347 -3.920 1.00 98.44 75 PRO A O 1
ATOM 561 N N . CYS A 1 76 ? 9.080 -1.787 -4.913 1.00 97.56 76 CYS A N 1
ATOM 562 C CA . CYS A 1 76 ? 8.764 -2.193 -6.272 1.00 97.56 76 CYS A CA 1
ATOM 563 C C . CYS A 1 76 ? 10.041 -2.374 -7.091 1.00 97.56 76 CYS A C 1
ATOM 565 O O . CYS A 1 76 ? 10.962 -1.559 -7.024 1.00 97.56 76 CYS A O 1
ATOM 567 N N . GLN A 1 77 ? 10.090 -3.456 -7.864 1.00 96.69 77 GLN A N 1
ATOM 568 C CA . GLN A 1 77 ? 11.198 -3.758 -8.759 1.00 96.69 77 GLN A CA 1
ATOM 569 C C . GLN A 1 77 ? 11.341 -2.681 -9.846 1.00 96.69 77 GLN A C 1
ATOM 571 O O . GLN A 1 77 ? 10.345 -2.207 -10.395 1.00 96.69 77 GLN A O 1
ATOM 576 N N . TYR A 1 78 ? 12.584 -2.335 -10.182 1.00 94.69 78 TYR A N 1
ATOM 577 C CA . TYR A 1 78 ? 12.943 -1.457 -11.298 1.00 94.69 78 TYR A CA 1
ATOM 578 C C . TYR A 1 78 ? 13.646 -2.254 -12.411 1.00 94.69 78 TYR A C 1
ATOM 580 O O . TYR A 1 78 ? 14.017 -3.419 -12.234 1.00 94.69 78 TYR A O 1
ATOM 588 N N . GLY A 1 79 ? 13.825 -1.629 -13.574 1.00 94.06 79 GLY A N 1
ATOM 589 C CA . GLY A 1 79 ? 14.519 -2.236 -14.710 1.00 94.06 79 GLY A CA 1
ATOM 590 C C . GLY A 1 79 ? 13.659 -3.220 -15.506 1.00 94.06 79 GLY A C 1
ATOM 591 O O . GLY A 1 79 ? 12.436 -3.117 -15.555 1.00 94.06 79 GLY A O 1
ATOM 592 N N . THR A 1 80 ? 14.300 -4.170 -16.187 1.00 94.25 80 THR A N 1
ATOM 593 C CA . THR A 1 80 ? 13.637 -5.071 -17.147 1.00 94.25 80 THR A CA 1
ATOM 594 C C . THR A 1 80 ? 13.487 -6.480 -16.574 1.00 94.25 80 THR A C 1
ATOM 596 O O . THR A 1 80 ? 14.455 -7.062 -16.090 1.00 94.25 80 THR A O 1
ATOM 599 N N . LEU A 1 81 ? 12.281 -7.048 -16.647 1.00 87.56 81 LEU A N 1
ATOM 600 C CA . LEU A 1 81 ? 12.025 -8.446 -16.288 1.00 87.56 81 LEU A CA 1
ATOM 601 C C . LEU A 1 81 ? 12.681 -9.400 -17.294 1.00 87.56 81 LEU A C 1
ATOM 603 O O . LEU A 1 81 ? 12.898 -9.048 -18.452 1.00 87.56 81 LEU A O 1
ATOM 607 N N . SER A 1 82 ? 12.892 -10.656 -16.896 1.00 82.25 82 SER A N 1
ATOM 608 C CA . SER A 1 82 ? 13.478 -11.704 -17.751 1.00 82.25 82 SER A CA 1
ATOM 609 C C . SER A 1 82 ? 12.721 -11.955 -19.069 1.00 82.25 82 SER A C 1
ATOM 611 O O . SER A 1 82 ? 13.293 -12.515 -19.998 1.00 82.25 82 SER A O 1
ATOM 613 N N . GLY A 1 83 ? 11.464 -11.509 -19.182 1.00 81.44 83 GLY A N 1
ATOM 614 C CA . GLY A 1 83 ? 10.651 -11.553 -20.407 1.00 81.44 83 GLY A CA 1
ATOM 615 C C . GLY A 1 83 ? 10.625 -10.258 -21.234 1.00 81.44 83 GLY A C 1
ATOM 616 O O . GLY A 1 83 ? 9.770 -10.122 -22.102 1.00 81.44 83 GLY A O 1
ATOM 617 N N . GLY A 1 84 ? 11.481 -9.273 -20.942 1.00 87.94 84 GLY A N 1
ATOM 618 C CA . GLY A 1 84 ? 11.587 -8.011 -21.693 1.00 87.94 84 GLY A CA 1
ATOM 619 C C . GLY A 1 84 ? 10.589 -6.917 -21.291 1.00 87.94 84 GLY A C 1
ATOM 620 O O . GLY A 1 84 ? 10.718 -5.772 -21.721 1.00 87.94 84 GLY A O 1
ATOM 621 N N . SER A 1 85 ? 9.612 -7.233 -20.437 1.00 90.75 85 SER A N 1
ATOM 622 C CA . SER A 1 85 ? 8.694 -6.230 -19.885 1.00 90.75 85 SER A CA 1
ATOM 623 C C . SER A 1 85 ? 9.426 -5.285 -18.932 1.00 90.75 85 SER A C 1
ATOM 625 O O . SER A 1 85 ? 10.159 -5.734 -18.050 1.00 90.75 85 SER A O 1
ATOM 627 N N . GLN A 1 86 ? 9.199 -3.980 -19.083 1.00 95.75 86 GLN A N 1
ATOM 628 C CA . GLN A 1 86 ? 9.716 -2.971 -18.158 1.00 95.75 86 GLN A CA 1
ATOM 629 C C . GLN A 1 86 ? 8.939 -3.024 -16.841 1.00 95.75 86 GLN A C 1
ATOM 631 O O . GLN A 1 86 ? 7.703 -3.038 -16.845 1.00 95.75 86 GLN A O 1
ATOM 636 N N . CYS A 1 87 ? 9.656 -3.041 -15.722 1.00 96.06 87 CYS A N 1
ATOM 637 C CA . CYS A 1 87 ? 9.069 -2.795 -14.415 1.00 96.06 87 CYS A CA 1
ATOM 638 C C . CYS A 1 87 ? 8.771 -1.307 -14.264 1.00 96.06 87 CYS A C 1
ATOM 640 O O . CYS A 1 87 ? 9.402 -0.463 -14.896 1.00 96.06 87 CYS A O 1
ATOM 642 N N . PHE A 1 88 ? 7.810 -0.991 -13.411 1.00 97.19 88 PHE A N 1
ATOM 643 C CA . PHE A 1 88 ? 7.437 0.385 -13.147 1.00 97.19 88 PHE A CA 1
ATOM 644 C C . PHE A 1 88 ? 8.435 1.094 -12.225 1.00 97.19 88 PHE A C 1
ATOM 646 O O . PHE A 1 88 ? 8.607 2.298 -12.348 1.00 97.19 88 PHE A O 1
ATOM 653 N N . GLY A 1 89 ? 9.108 0.376 -11.318 1.00 97.00 89 GLY A N 1
ATOM 654 C CA . GLY A 1 89 ? 9.802 1.019 -10.206 1.00 97.00 89 GLY A CA 1
ATOM 655 C C . GLY A 1 89 ? 8.786 1.682 -9.279 1.00 97.00 89 GLY A C 1
ATOM 656 O O . GLY A 1 89 ? 7.750 1.096 -8.965 1.00 97.00 89 GLY A O 1
ATOM 657 N N . HIS A 1 90 ? 9.068 2.908 -8.860 1.00 98.25 90 HIS A N 1
ATOM 658 C CA . HIS A 1 90 ? 8.246 3.700 -7.953 1.00 98.25 90 HIS A CA 1
ATOM 659 C C . HIS A 1 90 ? 7.974 2.971 -6.640 1.00 98.25 90 HIS A C 1
ATOM 661 O O . HIS A 1 90 ? 6.830 2.877 -6.196 1.00 98.25 90 HIS A O 1
ATOM 667 N N . SER A 1 91 ? 9.025 2.446 -5.996 1.00 98.69 91 SER A N 1
ATOM 668 C CA . SER A 1 91 ? 8.899 2.044 -4.590 1.00 98.69 91 SER A CA 1
ATOM 669 C C . SER A 1 91 ? 8.235 3.186 -3.818 1.00 98.69 91 SER A C 1
ATOM 671 O O . SER A 1 91 ? 8.622 4.337 -4.002 1.00 98.69 91 SER A O 1
ATOM 673 N N . LEU A 1 92 ? 7.206 2.896 -3.024 1.00 98.69 92 LEU A N 1
ATOM 674 C CA . LEU A 1 92 ? 6.300 3.926 -2.514 1.00 98.69 92 LEU A CA 1
ATOM 675 C C . LEU A 1 92 ? 6.046 3.755 -1.018 1.00 98.69 92 LEU A C 1
ATOM 677 O O . LEU A 1 92 ? 5.798 2.643 -0.546 1.00 98.69 92 LEU A O 1
ATOM 681 N N . ILE A 1 93 ? 6.046 4.868 -0.286 1.00 98.88 93 ILE A N 1
ATOM 682 C CA . ILE A 1 93 ? 5.563 4.930 1.097 1.00 98.88 93 ILE A CA 1
ATOM 683 C C . ILE A 1 93 ? 4.412 5.930 1.160 1.00 98.88 93 ILE A C 1
ATOM 685 O O . ILE A 1 93 ? 4.551 7.074 0.719 1.00 98.88 93 ILE A O 1
ATOM 689 N N . VAL A 1 94 ? 3.271 5.502 1.698 1.00 98.94 94 VAL A N 1
ATOM 690 C CA . VAL A 1 94 ? 2.049 6.313 1.802 1.00 98.94 94 VAL A CA 1
ATOM 691 C C . VAL A 1 94 ? 1.562 6.338 3.246 1.00 98.94 94 VAL A C 1
ATOM 693 O O . VAL A 1 94 ? 1.546 5.301 3.908 1.00 98.94 94 VAL A O 1
ATOM 696 N N . ASP A 1 95 ? 1.158 7.513 3.725 1.00 98.81 95 ASP A N 1
ATOM 697 C CA . ASP A 1 95 ? 0.587 7.690 5.060 1.00 98.81 95 ASP A CA 1
ATOM 698 C C . ASP A 1 95 ? -0.900 7.271 5.138 1.00 98.81 95 ASP A C 1
ATOM 700 O O . ASP A 1 95 ? -1.555 7.111 4.104 1.00 98.81 95 ASP A O 1
ATOM 704 N N . PRO A 1 96 ? -1.476 7.140 6.348 1.00 98.69 96 PRO A N 1
ATOM 705 C CA . PRO A 1 96 ? -2.883 6.781 6.547 1.00 98.69 96 PRO A CA 1
ATOM 706 C C . PRO A 1 96 ? -3.902 7.715 5.879 1.00 98.69 96 PRO A C 1
ATOM 708 O O . PRO A 1 96 ? -5.044 7.313 5.659 1.00 98.69 96 PRO A O 1
ATOM 711 N N . TRP A 1 97 ? -3.517 8.956 5.569 1.00 98.44 97 TRP A N 1
ATOM 712 C CA . TRP A 1 97 ? -4.366 9.940 4.894 1.00 98.44 97 TRP A CA 1
ATOM 713 C C . TRP A 1 97 ? -4.246 9.874 3.362 1.00 98.44 97 TRP A C 1
ATOM 715 O O . TRP A 1 97 ? -4.947 10.583 2.637 1.00 98.44 97 TRP A O 1
ATOM 725 N N . GLY A 1 98 ? -3.366 9.017 2.842 1.00 98.50 98 GLY A N 1
ATOM 726 C CA . GLY A 1 98 ? -3.115 8.854 1.417 1.00 98.50 98 GLY A CA 1
ATOM 727 C C . GLY A 1 98 ? -2.092 9.830 0.844 1.00 98.50 98 GLY A C 1
ATOM 728 O O . GLY A 1 98 ? -2.035 9.982 -0.383 1.00 98.50 98 GLY A O 1
ATOM 729 N N . ARG A 1 99 ? -1.303 10.516 1.676 1.00 98.69 99 ARG A N 1
ATOM 730 C CA . ARG A 1 99 ? -0.167 11.326 1.222 1.00 98.69 99 ARG A CA 1
ATOM 731 C C . ARG A 1 99 ? 1.008 10.411 0.898 1.00 98.69 99 ARG A C 1
ATOM 733 O O . ARG A 1 99 ? 1.391 9.569 1.701 1.00 98.69 99 ARG A O 1
ATOM 740 N N . VAL A 1 100 ? 1.614 10.616 -0.268 1.00 98.81 100 VAL A N 1
ATOM 741 C CA . VAL A 1 100 ? 2.888 9.974 -0.612 1.00 98.81 100 VAL A CA 1
ATOM 742 C C . VAL A 1 100 ? 3.996 10.643 0.199 1.00 98.81 100 VAL A C 1
ATOM 744 O O . VAL A 1 100 ? 4.214 11.849 0.072 1.00 98.81 100 VAL A O 1
ATOM 747 N N . LEU A 1 101 ? 4.657 9.867 1.055 1.00 98.75 101 LEU A N 1
ATOM 748 C CA . LEU A 1 101 ? 5.774 10.322 1.882 1.00 98.75 101 LEU A CA 1
ATOM 749 C C . LEU A 1 101 ? 7.101 10.206 1.138 1.00 98.75 101 LEU A C 1
ATOM 751 O O . LEU A 1 101 ? 7.943 11.091 1.254 1.00 98.75 101 LEU A O 1
ATOM 755 N N . ALA A 1 102 ? 7.261 9.143 0.349 1.00 98.75 102 ALA A N 1
ATOM 756 C CA . ALA A 1 102 ? 8.430 8.934 -0.488 1.00 98.75 102 ALA A CA 1
ATOM 757 C C . ALA A 1 102 ? 8.079 8.112 -1.736 1.00 98.75 102 ALA A C 1
ATOM 759 O O . ALA A 1 102 ? 7.245 7.206 -1.672 1.00 98.75 102 ALA A O 1
ATOM 760 N N . ASP A 1 103 ? 8.740 8.436 -2.847 1.00 98.56 103 ASP A N 1
ATOM 761 C CA . ASP A 1 103 ? 8.652 7.755 -4.140 1.00 98.56 103 ASP A CA 1
ATOM 762 C C . ASP A 1 103 ? 10.073 7.540 -4.677 1.00 98.56 103 ASP A C 1
ATOM 764 O O . ASP A 1 103 ? 10.847 8.491 -4.793 1.00 98.56 103 ASP A O 1
ATOM 768 N N . GLY A 1 104 ? 10.426 6.284 -4.952 1.00 98.00 104 GLY A N 1
ATOM 769 C CA . GLY A 1 104 ? 11.757 5.880 -5.408 1.00 98.00 104 GLY A CA 1
ATOM 770 C C . GLY A 1 104 ? 12.020 6.085 -6.901 1.00 98.00 104 GLY A C 1
ATOM 771 O O . GLY A 1 104 ? 13.152 5.889 -7.333 1.00 98.00 104 GLY A O 1
ATOM 772 N N . GLY A 1 105 ? 11.013 6.468 -7.694 1.00 97.75 105 GLY A N 1
ATOM 773 C CA . GLY A 1 105 ? 11.156 6.649 -9.139 1.00 97.75 105 GLY A CA 1
ATOM 774 C C . GLY A 1 105 ? 11.550 5.367 -9.884 1.00 97.75 105 GLY A C 1
ATOM 775 O O . GLY A 1 105 ? 11.378 4.255 -9.392 1.00 97.75 105 GLY A O 1
ATOM 776 N N . GLU A 1 106 ? 12.086 5.508 -11.096 1.00 96.50 106 GLU A N 1
ATOM 777 C CA . GLU A 1 106 ? 12.385 4.376 -11.992 1.00 96.50 106 GLU A CA 1
ATOM 778 C C . GLU A 1 106 ? 13.792 3.760 -11.789 1.00 96.50 106 GLU A C 1
ATOM 780 O O . GLU A 1 106 ? 14.190 2.872 -12.546 1.00 96.50 106 GLU A O 1
ATOM 785 N N . SER A 1 107 ? 14.568 4.218 -10.800 1.00 94.31 107 SER A N 1
ATOM 786 C CA . SER A 1 107 ? 15.973 3.827 -10.599 1.00 94.31 107 SER A CA 1
ATOM 787 C C . SER A 1 107 ? 16.206 2.972 -9.353 1.00 94.31 107 SER A C 1
ATOM 789 O O . SER A 1 107 ? 15.374 2.906 -8.451 1.00 94.31 107 SER A O 1
ATOM 791 N N . GLU A 1 108 ? 17.384 2.351 -9.282 1.00 96.62 108 GLU A N 1
ATOM 792 C CA . GLU A 1 108 ? 17.865 1.710 -8.058 1.00 96.62 108 GLU A CA 1
ATOM 793 C C . GLU A 1 108 ? 17.971 2.723 -6.917 1.00 96.62 108 GLU A C 1
ATOM 795 O O . GLU A 1 108 ? 18.461 3.838 -7.111 1.00 96.62 108 GLU A O 1
ATOM 800 N N . GLY A 1 109 ? 17.552 2.331 -5.717 1.00 96.25 109 GLY A N 1
ATOM 801 C CA . GLY A 1 109 ? 17.710 3.181 -4.551 1.00 96.25 109 GLY A CA 1
ATOM 802 C C . GLY A 1 109 ? 16.963 2.692 -3.323 1.00 96.25 109 GLY A C 1
ATOM 803 O O . GLY A 1 109 ? 16.256 1.684 -3.338 1.00 96.25 109 GLY A O 1
ATOM 804 N N . ILE A 1 110 ? 17.135 3.456 -2.250 1.00 97.75 110 ILE A N 1
ATOM 805 C CA . ILE A 1 110 ? 16.455 3.273 -0.973 1.00 97.75 110 ILE A CA 1
ATOM 806 C C . ILE A 1 110 ? 15.664 4.547 -0.701 1.00 97.75 110 ILE A C 1
ATOM 808 O O . ILE A 1 110 ? 16.196 5.650 -0.817 1.00 97.75 110 ILE A O 1
ATOM 812 N N . ILE A 1 111 ? 14.403 4.385 -0.313 1.00 98.19 111 ILE A N 1
ATOM 813 C CA . ILE A 1 111 ? 13.570 5.471 0.199 1.00 98.19 111 ILE A CA 1
ATOM 814 C C . ILE A 1 111 ? 13.273 5.246 1.675 1.00 98.19 111 ILE A C 1
ATOM 816 O O . ILE A 1 111 ? 13.197 4.108 2.136 1.00 98.19 111 ILE A O 1
ATOM 820 N N . MET A 1 112 ? 13.107 6.339 2.411 1.00 98.06 112 MET A N 1
ATOM 821 C CA . MET A 1 112 ? 12.857 6.324 3.848 1.00 98.06 112 MET A CA 1
ATOM 822 C C . MET A 1 112 ? 11.751 7.317 4.187 1.00 98.06 112 MET A C 1
ATOM 824 O O . MET A 1 112 ? 11.596 8.337 3.515 1.00 98.06 112 MET A O 1
ATOM 828 N N . ALA A 1 113 ? 10.998 7.011 5.236 1.00 97.12 113 ALA A N 1
ATOM 829 C CA . ALA A 1 113 ? 10.024 7.906 5.837 1.00 97.12 113 ALA A CA 1
ATOM 830 C C . ALA A 1 113 ? 9.892 7.569 7.324 1.00 97.12 113 ALA A C 1
ATOM 832 O O . ALA A 1 113 ? 10.017 6.402 7.704 1.00 97.12 113 ALA A O 1
ATOM 833 N N . ASP A 1 114 ? 9.603 8.579 8.138 1.00 95.56 114 ASP A N 1
ATOM 834 C CA . ASP A 1 114 ? 9.290 8.384 9.549 1.00 95.56 114 ASP A CA 1
ATOM 835 C C . ASP A 1 114 ? 7.856 7.866 9.707 1.00 95.56 114 ASP A C 1
ATOM 837 O O . ASP A 1 114 ? 6.924 8.354 9.060 1.00 95.56 114 ASP A O 1
ATOM 841 N N . ILE A 1 115 ? 7.681 6.869 10.575 1.00 95.06 115 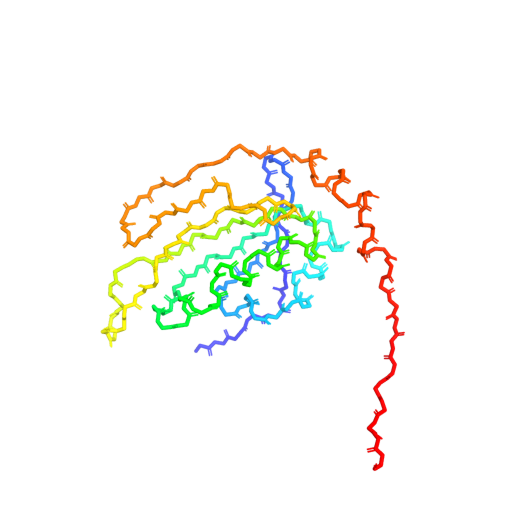ILE A N 1
ATOM 842 C CA . ILE A 1 115 ? 6.385 6.253 10.863 1.00 95.06 115 ILE A CA 1
ATOM 843 C C . ILE A 1 115 ? 5.895 6.726 12.230 1.00 95.06 115 ILE A C 1
ATOM 845 O O . ILE A 1 115 ? 6.516 6.449 13.253 1.00 95.06 115 ILE A O 1
ATOM 849 N N . ASP A 1 116 ? 4.737 7.385 12.238 1.00 95.69 116 ASP A N 1
ATOM 850 C CA . ASP A 1 116 ? 4.013 7.771 13.451 1.00 95.69 116 ASP A CA 1
ATOM 851 C C . ASP A 1 116 ? 2.680 7.015 13.535 1.00 95.69 116 ASP A C 1
ATOM 853 O O . ASP A 1 116 ? 1.746 7.290 12.772 1.00 95.69 116 ASP A O 1
ATOM 857 N N . LEU A 1 117 ? 2.575 6.063 14.466 1.00 95.94 117 LEU A N 1
ATOM 858 C CA . LEU A 1 117 ? 1.350 5.289 14.676 1.00 95.94 117 LEU A CA 1
ATOM 859 C C . LEU A 1 117 ? 0.217 6.079 15.334 1.00 95.94 117 LEU A C 1
ATOM 861 O O . LEU A 1 117 ? -0.949 5.687 15.210 1.00 95.94 117 LEU A O 1
ATOM 865 N N . ASP A 1 118 ? 0.496 7.211 15.978 1.00 97.25 118 ASP A N 1
ATOM 866 C CA . ASP A 1 118 ? -0.582 8.066 16.460 1.00 97.25 118 ASP A CA 1
ATOM 867 C C . ASP A 1 118 ? -1.373 8.651 15.288 1.00 97.25 118 ASP A C 1
ATOM 869 O O . ASP A 1 118 ? -2.592 8.803 15.398 1.00 97.25 118 ASP A O 1
ATOM 873 N N . LEU A 1 119 ? -0.747 8.860 14.123 1.00 98.00 119 LEU A N 1
ATOM 874 C CA . LEU A 1 119 ? -1.458 9.257 12.907 1.00 98.00 119 LEU A CA 1
ATOM 875 C C . LEU A 1 119 ? -2.456 8.189 12.435 1.00 98.00 119 LEU A C 1
ATOM 877 O O . LEU A 1 119 ? -3.547 8.538 11.976 1.00 98.00 119 LEU A O 1
ATOM 881 N N . VAL A 1 120 ? -2.138 6.897 12.582 1.00 98.12 120 VAL A N 1
ATOM 882 C CA . VAL A 1 120 ? -3.075 5.795 12.283 1.00 98.12 120 VAL A CA 1
ATOM 883 C C . VAL A 1 120 ? -4.292 5.884 13.201 1.00 98.12 120 VAL A C 1
ATOM 885 O O . VAL A 1 120 ? -5.433 5.916 12.729 1.00 98.12 120 VAL A O 1
ATOM 888 N N . ARG A 1 121 ? -4.059 5.997 14.514 1.00 96.81 121 ARG A N 1
ATOM 889 C CA . ARG A 1 121 ? -5.125 6.105 15.524 1.00 96.81 121 ARG A CA 1
ATOM 890 C C . ARG A 1 121 ? -6.004 7.329 15.278 1.00 96.81 121 ARG A C 1
ATOM 892 O O . ARG A 1 121 ? -7.227 7.210 15.241 1.00 96.81 121 ARG A O 1
ATOM 899 N N . GLN A 1 122 ? -5.390 8.488 15.047 1.00 98.31 122 GLN A N 1
ATOM 900 C CA . GLN A 1 122 ? -6.092 9.740 14.763 1.00 98.31 122 GLN A CA 1
ATOM 901 C C . GLN A 1 122 ? -6.904 9.659 13.468 1.00 98.31 122 GLN A C 1
ATOM 903 O O . GLN A 1 122 ? -8.056 10.088 13.443 1.00 98.31 122 GLN A O 1
ATOM 908 N N . THR A 1 123 ? -6.341 9.086 12.402 1.00 98.44 123 THR A N 1
ATOM 909 C CA . THR A 1 123 ? -7.032 8.936 11.113 1.00 98.44 123 THR A CA 1
ATOM 910 C C . THR A 1 123 ? -8.256 8.039 11.250 1.00 98.44 123 THR A C 1
ATOM 912 O O . THR A 1 123 ? -9.347 8.422 10.828 1.00 98.44 123 THR A O 1
ATOM 915 N N . ARG A 1 124 ? -8.110 6.888 11.917 1.00 98.12 124 ARG A N 1
ATOM 916 C CA . ARG A 1 124 ? -9.219 5.960 12.184 1.00 98.12 124 ARG A CA 1
ATOM 917 C C . ARG A 1 124 ? -10.274 6.552 13.117 1.00 98.12 124 ARG A C 1
ATOM 919 O O . ARG A 1 124 ? -11.445 6.238 12.958 1.00 98.12 124 ARG A O 1
ATOM 926 N N . ALA A 1 125 ? -9.897 7.419 14.056 1.00 97.81 125 ALA A N 1
ATOM 927 C CA . ALA A 1 125 ? -10.857 8.129 14.901 1.00 97.81 125 ALA A CA 1
ATOM 928 C C . ALA A 1 125 ? -11.628 9.215 14.129 1.00 97.81 125 ALA A C 1
ATOM 930 O O . ALA A 1 125 ? -12.829 9.376 14.328 1.00 97.81 125 ALA A O 1
ATOM 931 N N . ARG A 1 126 ? -10.957 9.946 13.226 1.00 97.81 126 ARG A N 1
ATOM 932 C CA . ARG A 1 126 ? -11.585 10.976 12.377 1.00 97.81 126 ARG A CA 1
ATOM 933 C C . ARG A 1 126 ? -12.518 10.372 11.330 1.00 97.81 126 ARG A C 1
ATOM 935 O O . ARG A 1 126 ? -13.587 10.920 11.081 1.00 97.81 126 ARG A O 1
ATOM 942 N N . ILE A 1 127 ? -12.112 9.260 10.719 1.00 97.06 127 ILE A N 1
ATOM 943 C CA . ILE A 1 127 ? -12.892 8.515 9.728 1.00 97.06 127 ILE A CA 1
ATOM 944 C C . ILE A 1 127 ? -13.011 7.060 10.209 1.00 97.06 127 ILE A C 1
ATOM 946 O O . ILE A 1 127 ? -12.238 6.201 9.777 1.00 97.06 127 ILE A O 1
ATOM 950 N N . PRO A 1 128 ? -13.988 6.746 11.081 1.00 95.94 128 PRO A N 1
ATOM 951 C CA . PRO A 1 128 ? -14.169 5.413 11.672 1.00 95.94 128 PRO A CA 1
ATOM 952 C C . PRO A 1 128 ? -14.772 4.386 10.700 1.00 95.94 128 PRO A C 1
ATOM 954 O O . PRO A 1 128 ? -15.589 3.544 11.074 1.00 95.94 128 PRO A O 1
ATOM 957 N N . SER A 1 129 ? -14.347 4.410 9.431 1.00 95.12 129 SER A N 1
ATOM 958 C CA . SER A 1 129 ? -14.890 3.550 8.377 1.00 95.12 129 SER A CA 1
ATOM 959 C C . SER A 1 129 ? -14.767 2.072 8.736 1.00 95.12 129 SER A C 1
ATOM 961 O O . SER A 1 129 ? -15.698 1.321 8.473 1.00 95.12 129 SER A O 1
ATOM 963 N N . LEU A 1 130 ? -13.663 1.642 9.364 1.00 96.56 130 LEU A N 1
ATOM 964 C CA . LEU A 1 130 ? -13.418 0.244 9.754 1.00 96.56 130 LEU A CA 1
ATOM 965 C C . LEU A 1 130 ? -14.492 -0.325 10.694 1.00 96.56 130 LEU A C 1
ATOM 967 O O . LEU A 1 130 ? -14.718 -1.534 10.688 1.00 96.56 130 LEU A O 1
ATOM 971 N N . GLN A 1 131 ? -15.161 0.534 11.468 1.00 95.94 131 GLN A N 1
ATOM 972 C CA . GLN A 1 131 ? -16.213 0.157 12.419 1.00 95.94 131 GLN A CA 1
ATOM 973 C C . GLN A 1 131 ? -17.623 0.279 11.824 1.00 95.94 131 GLN A C 1
ATOM 975 O O . GLN A 1 131 ? -18.575 -0.261 12.378 1.00 95.94 131 GLN A O 1
ATOM 980 N N . HIS A 1 132 ? -17.770 0.987 10.703 1.00 95.31 132 HIS A N 1
ATOM 981 C CA . HIS A 1 132 ? -19.066 1.343 10.120 1.00 95.31 132 HIS A CA 1
ATOM 982 C C . HIS A 1 132 ? -19.504 0.423 8.969 1.00 95.31 132 HIS A C 1
ATOM 984 O O . HIS A 1 132 ? -20.541 0.675 8.354 1.00 95.31 132 HIS A O 1
ATOM 990 N N . ASP A 1 133 ? -18.748 -0.637 8.663 1.00 90.75 133 ASP A N 1
ATOM 991 C CA . ASP A 1 133 ? -19.144 -1.610 7.641 1.00 90.75 133 ASP A CA 1
ATOM 992 C C . ASP A 1 133 ? -20.475 -2.276 7.994 1.00 90.75 133 ASP A C 1
ATOM 994 O O . ASP A 1 133 ? -20.687 -2.736 9.117 1.00 90.75 133 ASP A O 1
ATOM 998 N N . ARG A 1 134 ? -21.363 -2.380 7.003 1.00 92.75 134 ARG A N 1
ATOM 999 C CA . ARG A 1 134 ? -22.660 -3.047 7.140 1.00 92.75 134 ARG A CA 1
ATOM 1000 C C . ARG A 1 134 ? -22.789 -4.166 6.109 1.00 92.75 134 ARG A C 1
ATOM 1002 O O . ARG A 1 134 ? -22.352 -3.982 4.973 1.00 92.75 134 ARG A O 1
ATOM 1009 N N . PRO A 1 135 ? -23.404 -5.305 6.467 1.00 93.25 135 PRO A N 1
ATOM 1010 C CA . PRO A 1 135 ? -23.761 -6.313 5.480 1.00 93.25 135 PRO A CA 1
ATOM 1011 C C . PRO A 1 135 ? -24.807 -5.743 4.515 1.00 93.25 135 PRO A C 1
ATOM 1013 O O . PRO A 1 135 ? -25.703 -5.002 4.923 1.00 93.25 135 PRO A O 1
ATOM 1016 N N . PHE A 1 136 ? -24.705 -6.108 3.240 1.00 94.00 136 PHE A N 1
ATOM 1017 C CA . PHE A 1 136 ? -25.684 -5.770 2.211 1.00 94.00 136 PHE A CA 1
ATOM 1018 C C . PHE A 1 136 ? -25.955 -6.989 1.326 1.00 94.00 136 PHE A C 1
ATOM 1020 O O . PHE A 1 136 ? -25.092 -7.850 1.159 1.00 94.00 136 PHE A O 1
ATOM 1027 N N . ALA A 1 137 ? -27.164 -7.061 0.768 1.00 95.56 137 ALA A N 1
ATOM 1028 C CA . ALA A 1 137 ? -27.538 -8.064 -0.222 1.00 95.56 137 ALA A CA 1
ATOM 1029 C C . ALA A 1 137 ? -27.461 -7.452 -1.624 1.00 95.56 137 ALA A C 1
ATOM 1031 O O . ALA A 1 137 ? -27.892 -6.318 -1.834 1.00 95.56 137 ALA A O 1
ATOM 1032 N N . LEU A 1 138 ? -26.924 -8.203 -2.584 1.00 94.62 138 LEU A N 1
ATOM 1033 C CA . LEU A 1 138 ? -26.958 -7.821 -3.992 1.00 94.62 138 LEU A CA 1
ATOM 1034 C C . LEU A 1 138 ? -28.301 -8.242 -4.587 1.00 94.62 138 LEU A C 1
ATOM 1036 O O . LEU A 1 138 ? -28.709 -9.394 -4.462 1.00 94.62 138 LEU A O 1
ATOM 1040 N N . THR A 1 139 ? -28.969 -7.310 -5.253 1.00 95.06 139 THR A N 1
ATOM 1041 C CA . THR A 1 139 ? -30.143 -7.596 -6.078 1.00 95.06 139 THR A CA 1
ATOM 1042 C C . THR A 1 139 ? -29.819 -7.161 -7.498 1.00 95.06 139 THR A C 1
ATOM 1044 O O . THR A 1 139 ? -29.348 -6.047 -7.719 1.00 95.06 139 THR A O 1
ATOM 1047 N N . MET A 1 140 ? -29.997 -8.066 -8.459 1.00 90.75 140 MET A N 1
ATOM 1048 C CA . MET A 1 140 ? -29.910 -7.712 -9.872 1.00 90.75 140 MET A CA 1
ATOM 1049 C C . MET A 1 140 ? -31.243 -7.073 -10.252 1.00 90.75 140 MET A C 1
ATOM 1051 O O . MET A 1 140 ? -32.291 -7.687 -10.049 1.00 90.75 140 MET A O 1
ATOM 1055 N N . GLY A 1 141 ? -31.209 -5.834 -10.746 1.00 85.94 141 GLY A N 1
ATOM 1056 C CA . GLY A 1 141 ? -32.388 -5.221 -11.355 1.00 85.94 141 GLY A CA 1
ATOM 1057 C C . GLY A 1 141 ? -32.841 -6.058 -12.552 1.00 85.94 141 GLY A C 1
ATOM 1058 O O . GLY A 1 141 ? -31.993 -6.599 -13.265 1.00 85.94 141 GLY A O 1
ATOM 1059 N N . ALA A 1 142 ? -34.156 -6.208 -12.710 1.00 71.25 142 ALA A N 1
ATOM 1060 C CA . ALA A 1 142 ? -34.756 -6.854 -13.876 1.00 71.25 142 ALA A CA 1
ATOM 1061 C C . ALA A 1 142 ? -34.485 -6.063 -15.164 1.00 71.25 142 ALA A C 1
ATOM 1063 O O . ALA A 1 142 ? -34.408 -4.814 -15.076 1.00 71.25 142 ALA A O 1
#

Sequence (142 aa):
IAPGDKAVISPCVEGSIGLSICYDLRFAHLYRAMAKAGAEL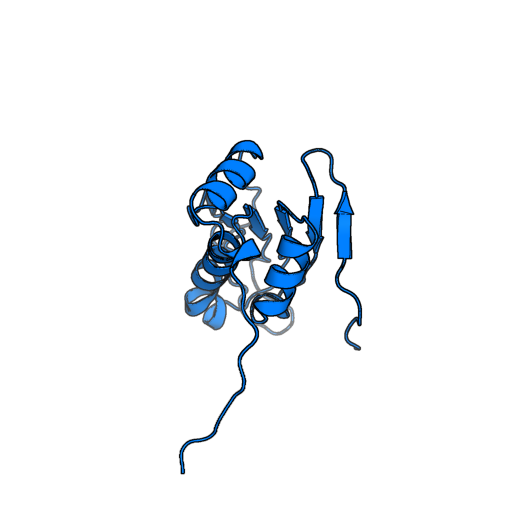LATPAAFTKMTGEAHWHVLQRARAIENGAYVIAPCQYGTLSGGSQCFGHSLIVDPWGRVLADGGESEGIIMADIDLDLVRQTRARIPSLQHDRPFALTMGA